Protein AF-A0A418GQG0-F1 (afdb_monomer_lite)

pLDDT: mean 96.87, std 5.42, range [59.44, 98.75]

Organism: Escherichia coli (NCBI:txid562)

Radius of gyration: 11.92 Å; chains: 1; bounding box: 29×23×35 Å

Foldseek 3Di:
DPLVVVLVVLVVCCVQQPCNPPPFFDADDADPVRNDGDHDGNDVVSVVVVVVCVVRHDDDD

Structure (mmCIF, N/CA/C/O backbone):
data_AF-A0A418GQG0-F1
#
_entry.id   AF-A0A418GQG0-F1
#
loop_
_atom_site.group_PDB
_atom_site.id
_atom_site.type_symbol
_atom_site.label_atom_id
_atom_site.label_alt_id
_atom_site.label_comp_id
_atom_site.label_asym_id
_atom_site.label_entity_id
_atom_site.label_seq_id
_atom_site.pdbx_PDB_ins_code
_atom_site.Cartn_x
_atom_site.Cartn_y
_atom_site.Cartn_z
_atom_site.occupancy
_atom_site.B_iso_or_equiv
_atom_site.auth_seq_id
_atom_site.auth_comp_id
_atom_site.auth_asym_id
_atom_site.auth_atom_id
_atom_site.pdbx_PDB_model_num
ATOM 1 N N . GLY A 1 1 ? -5.739 -6.324 21.165 1.00 86.44 1 GLY A N 1
ATOM 2 C CA . GLY A 1 1 ? -6.537 -5.213 21.714 1.00 86.44 1 GLY A CA 1
ATOM 3 C C . GLY A 1 1 ? -6.546 -3.938 20.877 1.00 86.44 1 GLY A C 1
ATOM 4 O O . GLY A 1 1 ? -7.271 -3.044 21.264 1.00 86.44 1 GLY A O 1
ATOM 5 N N . TYR A 1 2 ? -5.818 -3.830 19.754 1.00 97.69 2 TYR A N 1
ATOM 6 C CA . TYR A 1 2 ? -5.694 -2.576 18.978 1.00 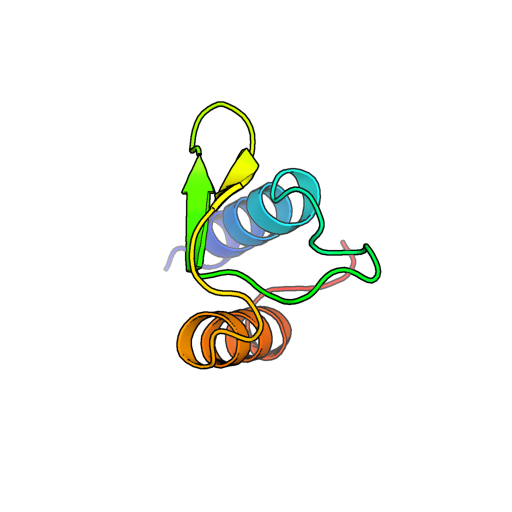97.69 2 TYR A CA 1
ATOM 7 C C . TYR A 1 2 ? -6.040 -2.767 17.493 1.00 97.69 2 TYR A C 1
ATOM 9 O O . TYR A 1 2 ? -5.369 -2.242 16.607 1.00 97.69 2 TYR A O 1
ATOM 17 N N . ARG A 1 3 ? -7.049 -3.600 17.196 1.00 96.81 3 ARG A N 1
ATOM 18 C CA . ARG A 1 3 ? -7.401 -3.925 15.804 1.00 96.81 3 ARG A CA 1
ATOM 19 C C . ARG A 1 3 ? -7.832 -2.675 15.033 1.00 96.81 3 ARG A C 1
ATOM 21 O O . ARG A 1 3 ? -7.461 -2.544 13.875 1.00 96.81 3 ARG A O 1
ATOM 28 N N . ASP A 1 4 ? -8.533 -1.752 15.682 1.00 97.56 4 ASP A N 1
ATOM 29 C CA . ASP A 1 4 ? -9.009 -0.524 15.041 1.00 97.56 4 ASP A CA 1
ATOM 30 C C . ASP A 1 4 ? -7.863 0.383 14.586 1.00 97.56 4 ASP A C 1
ATOM 32 O O . ASP A 1 4 ? -7.893 0.895 13.470 1.00 97.56 4 ASP A O 1
ATOM 36 N N . ASP A 1 5 ? -6.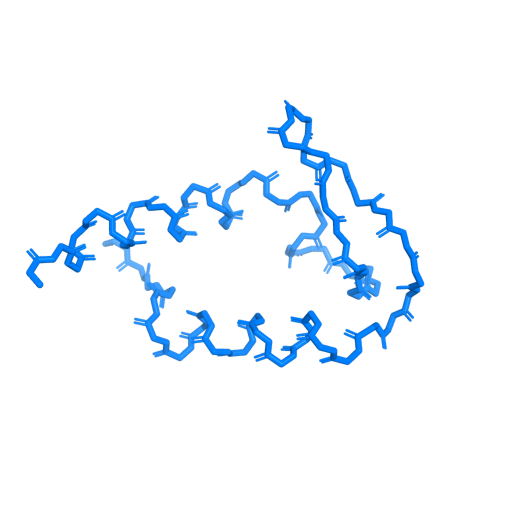814 0.532 15.396 1.00 98.25 5 ASP A N 1
ATOM 37 C CA . ASP A 1 5 ? -5.648 1.323 14.998 1.00 98.25 5 ASP A CA 1
ATOM 38 C C . ASP A 1 5 ? -4.831 0.619 13.910 1.00 98.25 5 ASP A C 1
ATOM 40 O O . ASP A 1 5 ? -4.379 1.269 12.969 1.00 98.25 5 ASP A O 1
ATOM 44 N N . ALA A 1 6 ? -4.720 -0.713 13.959 1.00 98.31 6 ALA A N 1
ATOM 45 C CA . ALA A 1 6 ? -4.090 -1.480 12.885 1.00 98.31 6 ALA A CA 1
ATOM 46 C C . ALA A 1 6 ? -4.815 -1.291 11.540 1.00 98.31 6 ALA A C 1
ATOM 48 O O . ALA A 1 6 ? -4.173 -1.134 10.505 1.00 98.31 6 ALA A O 1
ATOM 49 N N . LEU A 1 7 ? -6.149 -1.242 11.553 1.00 97.94 7 LEU A N 1
ATOM 50 C CA . LEU A 1 7 ? -6.956 -0.989 10.359 1.00 97.94 7 LEU A CA 1
ATOM 51 C C . LEU A 1 7 ? -6.766 0.436 9.821 1.00 97.94 7 LEU A C 1
ATOM 53 O O . LEU A 1 7 ? -6.660 0.605 8.609 1.00 97.94 7 LEU A O 1
ATOM 57 N N . LYS A 1 8 ? -6.652 1.448 10.693 1.00 97.88 8 LYS A N 1
ATOM 58 C CA . LYS A 1 8 ? -6.317 2.825 10.276 1.00 97.88 8 LYS A CA 1
ATOM 59 C C . LYS A 1 8 ? -4.939 2.902 9.618 1.00 97.88 8 LYS A C 1
ATOM 61 O O . LYS A 1 8 ? -4.763 3.620 8.636 1.00 97.88 8 LYS A O 1
ATOM 66 N N . LEU A 1 9 ? -3.958 2.167 10.144 1.00 98.31 9 LEU A N 1
ATOM 67 C CA . LEU A 1 9 ? -2.614 2.123 9.565 1.00 98.31 9 LEU A CA 1
ATOM 68 C C . LEU A 1 9 ? -2.591 1.367 8.234 1.00 98.31 9 LEU A C 1
ATOM 70 O O . LEU A 1 9 ? -1.905 1.800 7.312 1.00 98.31 9 LEU A O 1
ATOM 74 N N . ALA A 1 10 ? -3.368 0.290 8.100 1.00 98.25 10 ALA A N 1
ATOM 75 C CA . ALA A 1 10 ? -3.529 -0.405 6.827 1.00 98.25 10 ALA A CA 1
ATOM 76 C C . ALA A 1 10 ? -4.184 0.497 5.766 1.00 98.25 10 ALA A C 1
ATOM 78 O O . ALA A 1 10 ? -3.712 0.536 4.634 1.00 98.25 10 ALA A O 1
ATOM 79 N N . ASP A 1 11 ? -5.207 1.275 6.131 1.00 97.88 11 ASP A N 1
ATOM 80 C CA . ASP A 1 11 ? -5.820 2.265 5.234 1.00 97.88 11 ASP A CA 1
ATOM 81 C C . ASP A 1 11 ? -4.831 3.382 4.855 1.00 97.88 11 ASP A C 1
ATOM 83 O O . ASP A 1 11 ? -4.656 3.689 3.678 1.00 97.88 11 ASP A O 1
ATOM 87 N N . THR A 1 12 ? -4.080 3.909 5.830 1.00 98.12 12 THR A N 1
ATOM 88 C CA . THR A 1 12 ? -2.995 4.876 5.574 1.00 98.12 12 THR A CA 1
ATOM 89 C C . THR A 1 12 ? -1.976 4.322 4.577 1.00 98.12 12 THR A C 1
ATOM 91 O O . THR A 1 12 ? -1.573 5.014 3.643 1.00 98.12 12 THR A O 1
ATOM 94 N N . PHE A 1 13 ? -1.562 3.064 4.750 1.00 98.38 13 PHE A N 1
ATOM 95 C CA . PHE A 1 13 ? -0.657 2.398 3.820 1.00 98.38 13 PHE A CA 1
ATOM 96 C C . PHE A 1 13 ? -1.282 2.277 2.427 1.00 98.38 13 PHE A C 1
ATOM 98 O O . PHE A 1 13 ? -0.631 2.626 1.445 1.00 98.38 13 PHE A O 1
ATOM 105 N N . PHE A 1 14 ? -2.542 1.844 2.339 1.00 97.62 14 PHE A N 1
ATOM 106 C CA . PHE A 1 14 ? -3.244 1.684 1.066 1.00 97.62 14 PHE A CA 1
ATOM 107 C C . PHE A 1 14 ? -3.330 2.999 0.277 1.00 97.62 14 PHE A C 1
ATOM 109 O O . PHE A 1 14 ? -3.173 3.003 -0.942 1.00 97.62 14 PHE A O 1
ATOM 116 N N . GLN A 1 15 ? -3.525 4.121 0.972 1.00 97.69 15 GLN A N 1
ATOM 117 C CA . GLN A 1 15 ? -3.630 5.447 0.360 1.00 97.69 15 GLN A CA 1
ATOM 118 C C . GLN A 1 15 ? -2.271 6.065 -0.009 1.00 97.69 15 GLN A C 1
ATOM 120 O O . GLN A 1 15 ? -2.196 6.839 -0.963 1.00 97.69 15 GLN A O 1
ATOM 125 N N . HIS A 1 16 ? -1.198 5.765 0.735 1.00 98.19 16 HIS A N 1
ATOM 126 C CA . HIS A 1 16 ? 0.093 6.457 0.592 1.00 98.19 16 HIS A CA 1
ATOM 127 C C . HIS A 1 16 ? 1.206 5.631 -0.074 1.00 98.19 16 HIS A C 1
ATOM 129 O O . HIS A 1 16 ? 2.196 6.210 -0.533 1.00 98.19 16 HIS A O 1
ATOM 135 N N . ALA A 1 17 ? 1.081 4.305 -0.156 1.00 97.81 17 ALA A N 1
ATOM 136 C CA . ALA A 1 17 ? 2.033 3.456 -0.870 1.00 97.81 17 ALA A CA 1
ATOM 137 C C . ALA A 1 17 ? 1.918 3.688 -2.388 1.00 97.81 17 ALA A C 1
ATOM 139 O O . ALA A 1 17 ? 0.981 3.223 -3.042 1.00 97.81 17 ALA A O 1
ATOM 140 N N . LYS A 1 18 ? 2.868 4.427 -2.978 1.00 97.50 18 LYS A N 1
ATOM 141 C CA . LYS A 1 18 ? 2.798 4.777 -4.405 1.00 97.50 18 LYS A CA 1
ATOM 142 C C . LYS A 1 18 ? 2.897 3.531 -5.273 1.00 97.50 18 LYS A C 1
ATOM 144 O O . LYS A 1 18 ? 3.727 2.664 -5.026 1.00 97.50 18 LYS A O 1
ATOM 149 N N . GLY A 1 19 ? 2.069 3.482 -6.314 1.00 97.06 19 GLY A N 1
ATOM 150 C CA . GLY A 1 19 ? 2.033 2.369 -7.262 1.00 97.06 19 GLY A CA 1
ATOM 151 C C . GLY A 1 19 ? 1.213 1.164 -6.798 1.00 97.06 19 GLY A C 1
ATOM 152 O O . GLY A 1 19 ? 1.071 0.228 -7.573 1.00 97.06 19 GLY A O 1
ATOM 153 N N . LEU A 1 20 ? 0.627 1.182 -5.592 1.00 96.94 20 LEU A N 1
ATOM 154 C CA . LEU A 1 20 ? -0.105 0.030 -5.052 1.00 96.94 20 LEU A CA 1
ATOM 155 C C . LEU A 1 20 ? -1.328 -0.380 -5.895 1.00 96.94 20 LEU A C 1
ATOM 157 O O . LEU A 1 20 ? -1.629 -1.564 -5.998 1.00 96.94 20 LEU A O 1
ATOM 161 N N . THR A 1 21 ? -2.023 0.585 -6.498 1.00 96.31 21 THR A N 1
ATOM 162 C CA . THR A 1 21 ? -3.177 0.359 -7.389 1.00 96.31 21 THR A CA 1
ATOM 163 C C . THR A 1 21 ? -2.844 0.566 -8.869 1.00 96.31 21 THR A C 1
ATOM 165 O O . THR A 1 21 ? -3.743 0.560 -9.709 1.00 96.31 21 THR A O 1
ATOM 168 N N . ALA A 1 22 ? -1.564 0.777 -9.186 1.00 97.44 22 ALA A N 1
ATOM 169 C CA . ALA A 1 22 ? -1.079 0.890 -10.555 1.00 97.44 22 ALA A CA 1
ATOM 170 C C . ALA A 1 22 ? -0.739 -0.497 -11.133 1.00 97.44 22 ALA A C 1
ATOM 172 O O . ALA A 1 22 ? -0.852 -1.519 -10.461 1.00 97.44 22 ALA A O 1
ATOM 173 N N . ASP A 1 23 ? -0.304 -0.527 -12.388 1.00 97.69 23 ASP A N 1
ATOM 174 C CA . ASP A 1 23 ? 0.047 -1.728 -13.154 1.00 97.69 23 ASP A CA 1
ATOM 175 C C . ASP A 1 23 ? 1.536 -2.124 -13.054 1.00 97.69 23 ASP A C 1
ATOM 177 O O . ASP A 1 23 ? 1.990 -3.051 -13.727 1.00 97.69 23 ASP A O 1
ATOM 181 N N . GLY A 1 24 ? 2.310 -1.438 -12.206 1.00 97.25 24 GLY A N 1
ATOM 182 C CA . GLY A 1 24 ? 3.733 -1.707 -11.997 1.00 97.25 24 GLY A CA 1
ATOM 183 C C . GLY A 1 24 ? 4.016 -2.974 -11.171 1.00 97.25 24 GLY A C 1
ATOM 184 O O . GLY A 1 24 ? 3.176 -3.421 -10.388 1.00 97.25 24 GLY A O 1
ATOM 185 N N . PRO A 1 25 ? 5.223 -3.561 -11.290 1.00 98.25 25 PRO A N 1
ATOM 186 C CA . PRO A 1 25 ? 5.610 -4.711 -10.481 1.00 98.25 25 PRO A CA 1
ATOM 187 C C . PRO A 1 25 ? 5.776 -4.331 -9.001 1.00 98.25 25 PRO A C 1
ATOM 189 O O . PRO A 1 25 ? 6.256 -3.248 -8.666 1.00 98.25 25 PRO A O 1
ATOM 192 N N . ILE A 1 26 ? 5.452 -5.266 -8.105 1.00 98.56 26 ILE A N 1
ATOM 193 C CA . ILE A 1 26 ? 5.685 -5.117 -6.660 1.00 98.56 26 ILE A CA 1
ATOM 194 C C . ILE A 1 26 ? 7.193 -5.044 -6.380 1.00 98.56 26 ILE A C 1
ATOM 196 O O . ILE A 1 26 ? 7.948 -5.900 -6.848 1.00 98.56 26 ILE A O 1
ATOM 200 N N . GLN A 1 27 ? 7.604 -4.047 -5.592 1.00 98.69 27 GLN A N 1
ATOM 201 C CA . GLN A 1 27 ? 8.992 -3.810 -5.176 1.00 98.69 27 GLN A CA 1
ATOM 202 C C . GLN A 1 27 ? 9.214 -4.102 -3.678 1.00 98.69 27 GLN A C 1
ATOM 204 O O . GLN A 1 27 ? 8.305 -4.543 -2.971 1.00 98.69 27 GLN A O 1
ATOM 209 N N . GLU A 1 28 ? 10.437 -3.894 -3.189 1.00 98.56 28 GLU A N 1
ATOM 210 C CA . GLU A 1 28 ? 10.863 -4.303 -1.843 1.00 98.56 28 GLU A CA 1
ATOM 211 C C . GLU A 1 28 ? 10.381 -3.364 -0.735 1.00 98.56 28 GLU A C 1
ATOM 213 O O . GLU A 1 28 ? 9.921 -3.826 0.307 1.00 98.56 28 GLU A O 1
ATOM 218 N N . ASN A 1 29 ? 10.512 -2.049 -0.920 1.00 98.56 29 ASN A N 1
ATOM 219 C CA . ASN A 1 29 ? 10.263 -1.085 0.152 1.00 98.56 29 ASN A CA 1
ATOM 220 C C . ASN A 1 29 ? 9.780 0.282 -0.357 1.00 98.56 29 ASN A C 1
ATOM 222 O O . ASN A 1 29 ? 9.721 0.542 -1.561 1.00 98.56 29 ASN A O 1
ATOM 226 N N . TYR A 1 30 ? 9.401 1.140 0.596 1.00 98.75 30 TYR A N 1
ATOM 227 C CA . TYR A 1 30 ? 8.873 2.481 0.363 1.00 98.75 30 TYR A CA 1
ATOM 228 C C . TYR A 1 30 ? 9.639 3.508 1.198 1.00 98.75 30 TYR A C 1
ATOM 230 O O .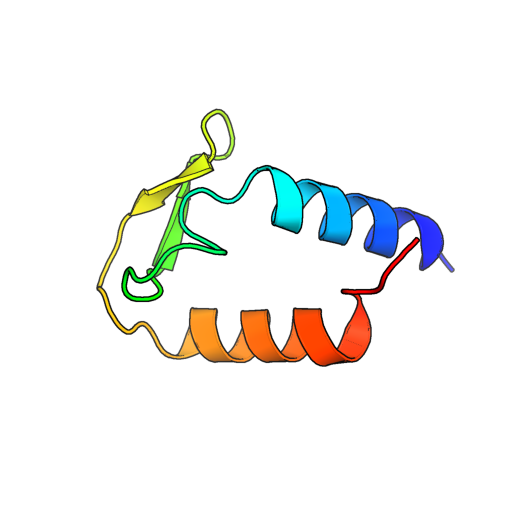 TYR A 1 30 ? 9.925 3.279 2.374 1.00 98.75 30 TYR A O 1
ATOM 238 N N . ASN A 1 31 ? 9.899 4.684 0.628 1.00 98.56 31 ASN A N 1
ATOM 239 C CA . ASN A 1 31 ? 10.351 5.832 1.404 1.00 98.56 31 ASN A CA 1
ATOM 240 C C . ASN A 1 31 ? 9.236 6.262 2.387 1.00 98.56 31 ASN A C 1
ATOM 242 O O . ASN A 1 31 ? 8.132 6.570 1.933 1.00 98.56 31 ASN A O 1
ATOM 246 N N . PRO A 1 32 ? 9.500 6.357 3.703 1.00 98.25 32 PRO A N 1
ATOM 247 C CA . PRO A 1 32 ? 8.459 6.609 4.703 1.00 98.25 32 PRO A CA 1
ATOM 248 C C . PRO A 1 32 ? 7.880 8.032 4.665 1.00 98.25 32 PRO A C 1
ATOM 250 O O . PRO A 1 32 ? 6.799 8.260 5.197 1.00 98.25 32 PRO A O 1
ATOM 253 N N . LEU A 1 33 ? 8.581 8.991 4.051 1.00 98.12 33 LEU A N 1
ATOM 254 C CA . LE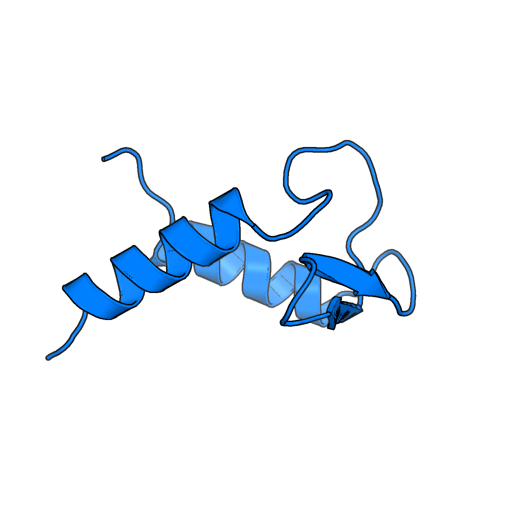U A 1 33 ? 8.139 10.385 3.947 1.00 98.12 33 LEU A CA 1
ATOM 255 C C . LEU A 1 33 ? 7.378 10.662 2.648 1.00 98.12 33 LEU A C 1
ATOM 257 O O . LEU A 1 33 ? 6.562 11.576 2.595 1.00 98.12 33 LEU A O 1
ATOM 261 N N . THR A 1 34 ? 7.675 9.913 1.581 1.00 98.12 34 THR A N 1
ATOM 262 C CA . THR A 1 34 ? 7.175 10.223 0.230 1.00 98.12 34 THR A CA 1
ATOM 263 C C . THR A 1 34 ? 6.403 9.090 -0.436 1.00 98.12 34 THR A C 1
ATOM 265 O O . THR A 1 34 ? 5.840 9.310 -1.512 1.00 98.12 34 THR A O 1
ATOM 268 N N . GLY A 1 35 ? 6.421 7.885 0.138 1.00 98.25 35 GLY A N 1
ATOM 269 C CA . GLY A 1 35 ? 5.798 6.683 -0.416 1.00 98.25 35 GLY A CA 1
ATOM 270 C C . GLY A 1 35 ? 6.461 6.154 -1.690 1.00 98.25 35 GLY A C 1
ATOM 271 O O . GLY A 1 35 ? 5.884 5.296 -2.346 1.00 98.25 35 GLY A O 1
ATOM 272 N N . ALA A 1 36 ? 7.627 6.672 -2.094 1.00 98.50 36 ALA A N 1
ATOM 273 C CA . ALA A 1 36 ? 8.310 6.240 -3.315 1.00 98.50 36 ALA A CA 1
ATOM 274 C C . ALA A 1 36 ? 8.868 4.812 -3.179 1.00 98.50 36 ALA A C 1
ATOM 276 O O . ALA A 1 36 ? 9.534 4.520 -2.188 1.00 98.50 36 ALA A O 1
ATOM 277 N N . GLN A 1 37 ? 8.615 3.958 -4.173 1.00 98.44 37 GLN A N 1
ATOM 278 C CA . GLN A 1 37 ? 9.093 2.571 -4.219 1.00 98.44 37 GLN A CA 1
ATOM 279 C C . GLN A 1 37 ? 10.579 2.474 -4.594 1.00 98.44 37 GLN A C 1
ATOM 281 O O . GLN A 1 37 ? 11.056 3.259 -5.417 1.00 98.44 37 GLN A O 1
ATOM 286 N N . GLN A 1 38 ? 11.283 1.491 -4.027 1.00 98.19 38 GLN A N 1
ATOM 287 C CA . GLN A 1 38 ? 12.632 1.069 -4.427 1.00 98.19 38 GLN A CA 1
ATOM 288 C C . GLN A 1 38 ? 12.833 -0.447 -4.236 1.00 98.19 38 GLN A C 1
ATOM 290 O O . GLN A 1 38 ? 12.084 -1.107 -3.509 1.00 98.19 38 GLN A O 1
ATOM 295 N N . GLY A 1 39 ? 13.892 -0.978 -4.857 1.00 97.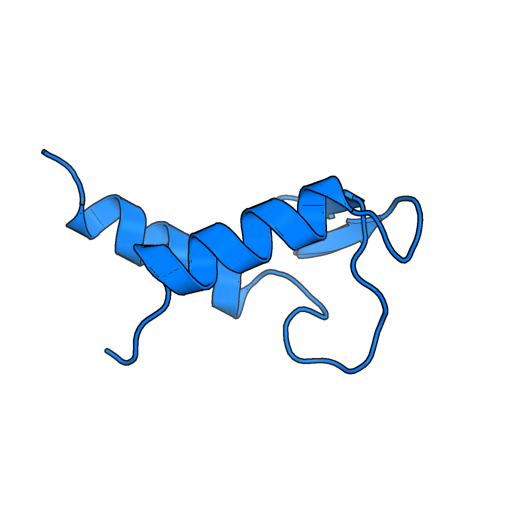94 39 GLY A N 1
ATOM 296 C CA . GLY A 1 39 ? 14.316 -2.377 -4.767 1.00 97.94 39 GLY A CA 1
ATOM 297 C C . GLY A 1 39 ? 14.024 -3.184 -6.032 1.00 97.94 39 GLY A C 1
ATOM 298 O O . GLY A 1 39 ? 13.646 -2.642 -7.070 1.00 97.94 39 GLY A O 1
ATOM 299 N N . ALA A 1 40 ? 14.234 -4.493 -5.953 1.00 98.25 40 ALA A N 1
ATOM 300 C CA . ALA A 1 40 ? 13.989 -5.432 -7.033 1.00 98.25 40 ALA A CA 1
ATOM 301 C C . ALA A 1 40 ? 12.496 -5.483 -7.417 1.00 98.25 40 ALA A C 1
ATOM 303 O O . ALA A 1 40 ? 11.636 -5.528 -6.531 1.00 98.25 40 ALA A O 1
ATOM 304 N N . PRO A 1 41 ? 12.161 -5.519 -8.722 1.00 98.25 41 PRO A N 1
ATOM 305 C CA . PRO A 1 41 ? 10.799 -5.782 -9.167 1.00 98.25 41 PRO A CA 1
ATOM 306 C C . PRO A 1 41 ? 10.419 -7.252 -8.930 1.00 98.25 41 PRO A C 1
ATOM 308 O O . PRO A 1 41 ? 11.279 -8.129 -8.845 1.00 98.25 41 PRO A O 1
ATOM 311 N N . ASN A 1 42 ? 9.113 -7.525 -8.863 1.00 98.19 42 ASN A N 1
ATOM 312 C CA . ASN A 1 42 ? 8.540 -8.863 -8.674 1.00 98.19 42 ASN A CA 1
ATOM 313 C C . ASN A 1 42 ? 8.990 -9.538 -7.364 1.00 98.19 42 ASN A C 1
ATOM 315 O O . ASN A 1 42 ? 9.200 -10.749 -7.310 1.00 98.19 42 ASN A O 1
ATOM 319 N N . PHE A 1 43 ? 9.128 -8.751 -6.296 1.00 98.62 43 PHE A N 1
ATOM 320 C CA . PHE A 1 43 ? 9.683 -9.228 -5.036 1.00 98.62 43 PHE A CA 1
ATOM 321 C C . PHE A 1 43 ? 8.666 -10.017 -4.192 1.00 98.62 43 PHE A C 1
ATOM 323 O O . PHE A 1 43 ? 7.689 -9.475 -3.663 1.00 98.62 43 PHE A O 1
ATOM 330 N N . SER A 1 44 ? 8.916 -11.320 -4.039 1.00 98.25 44 SER A N 1
ATOM 331 C CA . SER A 1 44 ? 7.941 -12.276 -3.499 1.00 98.25 44 SER A CA 1
ATOM 332 C C . SER A 1 44 ? 7.525 -12.024 -2.050 1.00 98.25 44 SER A C 1
ATOM 334 O O . SER A 1 44 ? 6.365 -12.247 -1.712 1.00 98.25 44 SER A O 1
ATOM 336 N N . TRP A 1 45 ? 8.427 -11.564 -1.176 1.00 97.62 45 TRP A N 1
ATOM 337 C CA . TRP A 1 45 ? 8.071 -11.343 0.232 1.00 97.62 45 TRP A CA 1
ATOM 338 C C . TRP A 1 45 ? 7.104 -10.160 0.398 1.00 97.62 45 TRP A C 1
ATOM 340 O O . TRP A 1 45 ? 6.118 -10.280 1.133 1.00 97.62 45 TRP A O 1
ATOM 350 N N . SER A 1 46 ? 7.315 -9.080 -0.361 1.00 98.56 46 SER A N 1
ATOM 351 C CA . SER A 1 46 ? 6.359 -7.972 -0.450 1.00 98.56 46 SER A CA 1
ATOM 352 C C . SER A 1 46 ? 5.011 -8.453 -0.976 1.00 98.56 46 SER A C 1
ATOM 354 O O . SER A 1 46 ? 3.985 -8.156 -0.372 1.00 98.56 46 SER A O 1
ATOM 356 N N . ALA A 1 47 ? 4.992 -9.256 -2.046 1.00 98.62 47 ALA A N 1
ATOM 357 C CA . ALA A 1 47 ? 3.750 -9.820 -2.575 1.00 98.62 47 ALA A CA 1
ATOM 358 C C . ALA A 1 47 ? 3.009 -10.680 -1.535 1.00 98.62 47 ALA A C 1
ATOM 360 O O . ALA A 1 47 ? 1.798 -10.541 -1.367 1.00 98.62 47 ALA A O 1
ATOM 361 N N . ALA A 1 48 ? 3.738 -11.510 -0.783 1.00 98.69 48 ALA A N 1
ATOM 362 C CA . ALA A 1 48 ? 3.166 -12.335 0.274 1.00 98.69 48 ALA A CA 1
ATOM 363 C C . ALA A 1 48 ? 2.510 -11.490 1.381 1.00 98.69 48 ALA A C 1
ATOM 365 O O . ALA A 1 48 ? 1.390 -11.785 1.791 1.00 98.69 48 ALA A O 1
ATOM 366 N N . HIS A 1 49 ? 3.163 -10.419 1.843 1.00 98.62 49 HIS A N 1
ATOM 367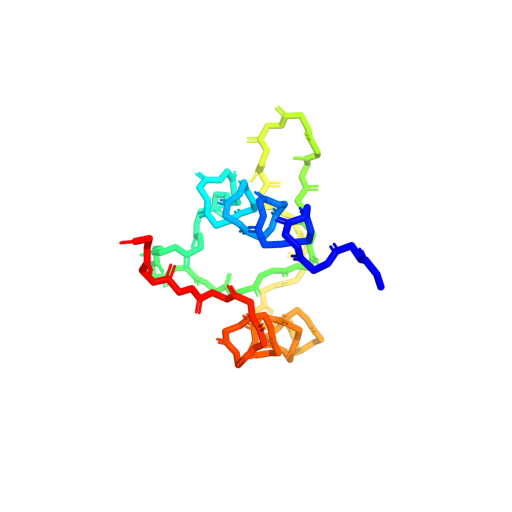 C CA . HIS A 1 49 ? 2.607 -9.579 2.912 1.00 98.62 49 HIS A CA 1
ATOM 368 C C . HIS A 1 49 ? 1.506 -8.638 2.419 1.00 98.62 49 HIS A C 1
ATOM 370 O O . HIS A 1 49 ? 0.568 -8.369 3.163 1.00 98.62 49 HIS A O 1
ATOM 376 N N . LEU A 1 50 ? 1.549 -8.201 1.158 1.00 98.56 50 LEU A N 1
ATOM 377 C CA . LEU A 1 50 ? 0.427 -7.499 0.533 1.00 98.56 50 LEU A CA 1
ATOM 378 C C . LEU A 1 50 ? -0.818 -8.393 0.453 1.00 98.56 50 LEU A C 1
ATOM 380 O O . LEU A 1 50 ? -1.921 -7.932 0.739 1.00 98.56 50 LEU A O 1
ATOM 384 N N . TYR A 1 51 ? -0.646 -9.682 0.144 1.00 98.62 51 TYR A N 1
ATOM 385 C CA . TYR A 1 51 ? -1.740 -10.653 0.181 1.00 98.62 51 TYR A CA 1
ATOM 386 C C . TYR A 1 51 ? -2.302 -10.847 1.601 1.00 98.62 51 TYR A C 1
ATOM 388 O O . TYR A 1 51 ? -3.518 -10.875 1.784 1.00 98.62 51 TYR A O 1
ATOM 396 N N . MET A 1 52 ? -1.443 -10.912 2.624 1.00 98.62 52 MET A N 1
ATOM 397 C CA . MET A 1 52 ? -1.886 -10.973 4.026 1.00 98.62 52 MET A CA 1
ATOM 398 C C . MET A 1 52 ? -2.634 -9.700 4.450 1.00 98.62 52 MET A C 1
ATOM 400 O O . MET A 1 52 ? -3.682 -9.791 5.081 1.00 98.62 52 MET A O 1
ATOM 404 N N . LEU A 1 53 ? -2.158 -8.513 4.053 1.00 98.44 53 LEU A N 1
ATOM 405 C CA . LEU A 1 53 ? -2.855 -7.248 4.308 1.00 98.44 53 LEU A CA 1
ATOM 406 C C . LEU A 1 53 ? -4.251 -7.228 3.679 1.00 98.44 53 LEU A C 1
ATOM 408 O O . LEU A 1 53 ? -5.201 -6.797 4.333 1.00 98.44 53 LEU A O 1
ATOM 412 N N . TYR A 1 54 ? -4.385 -7.738 2.452 1.00 98.06 54 TYR A N 1
ATOM 413 C CA . TYR A 1 54 ? -5.683 -7.916 1.806 1.00 98.06 54 TYR A CA 1
ATOM 414 C C . TYR A 1 54 ? -6.608 -8.840 2.608 1.00 98.06 54 TYR A C 1
ATOM 416 O O . TYR A 1 54 ? -7.758 -8.487 2.847 1.00 98.06 54 TYR A O 1
ATOM 424 N N . ASN A 1 55 ? -6.103 -9.990 3.056 1.00 97.81 55 ASN A N 1
ATOM 425 C CA . ASN A 1 55 ? -6.894 -10.963 3.807 1.00 97.81 55 ASN A CA 1
ATOM 426 C C . ASN A 1 55 ? -7.331 -10.442 5.188 1.00 97.81 55 ASN A C 1
ATOM 428 O O . ASN A 1 55 ? -8.460 -10.676 5.616 1.00 97.81 55 ASN A O 1
ATOM 432 N N . ASP A 1 56 ? -6.441 -9.737 5.888 1.00 97.12 56 ASP A N 1
ATOM 433 C CA . ASP A 1 56 ? -6.598 -9.481 7.322 1.00 97.12 56 ASP A CA 1
ATOM 434 C C . ASP A 1 56 ? -7.062 -8.056 7.660 1.00 97.12 56 ASP A C 1
ATOM 436 O O . ASP A 1 56 ? -7.646 -7.843 8.738 1.00 97.12 56 ASP A O 1
ATOM 440 N N . PHE A 1 57 ? -6.799 -7.074 6.785 1.00 97.44 57 PHE A N 1
ATOM 441 C CA . PHE A 1 57 ? -6.919 -5.651 7.123 1.00 97.44 57 PHE A CA 1
ATOM 442 C C . PHE A 1 57 ? -7.596 -4.768 6.066 1.00 97.44 57 PHE A C 1
ATOM 444 O O . PHE A 1 57 ? -8.339 -3.864 6.454 1.00 97.44 57 PHE A O 1
ATOM 451 N N . PHE A 1 58 ? -7.387 -4.983 4.764 1.00 96.31 58 PHE A N 1
ATOM 452 C CA . PHE A 1 58 ? -8.019 -4.138 3.746 1.00 96.31 58 PHE A CA 1
ATOM 453 C C . PHE A 1 58 ? -9.519 -4.416 3.649 1.00 96.31 58 PHE A C 1
ATOM 455 O O . PHE A 1 58 ? -9.964 -5.544 3.462 1.00 96.31 58 PHE A O 1
ATOM 462 N N . ARG A 1 59 ? -10.318 -3.357 3.776 1.00 92.25 59 ARG A N 1
ATOM 463 C CA . ARG A 1 59 ? -11.778 -3.419 3.716 1.00 92.25 59 ARG A CA 1
ATOM 464 C C . ARG A 1 59 ? -12.345 -2.069 3.306 1.00 92.25 59 ARG A C 1
ATOM 466 O O . ARG A 1 59 ? -11.739 -1.036 3.579 1.00 92.25 59 ARG A O 1
ATOM 473 N N . LYS A 1 60 ? -13.525 -2.081 2.689 1.00 83.94 60 LYS A N 1
ATOM 474 C CA . LYS A 1 60 ? -14.304 -0.858 2.478 1.00 83.94 60 LYS A CA 1
ATOM 475 C C . LYS A 1 60 ? -14.747 -0.324 3.848 1.00 83.94 60 LYS A C 1
ATOM 477 O O . LYS A 1 60 ? -15.191 -1.127 4.671 1.00 83.94 60 LYS A O 1
ATOM 482 N N . GLN A 1 61 ? -14.567 0.977 4.091 1.00 59.44 61 GLN A N 1
ATOM 483 C CA . GLN A 1 61 ? -15.132 1.641 5.273 1.00 59.44 61 GLN A CA 1
ATOM 484 C C . GLN A 1 61 ? -16.661 1.640 5.215 1.00 59.44 61 GLN A C 1
ATOM 486 O O . GLN A 1 61 ? -17.209 1.796 4.096 1.00 59.44 61 GLN A O 1
#

Sequence (61 aa):
GYRDDALKLADTFFQHAKGLTADGPIQENYNPLTGAQQGAPNFSWSAAHLYMLYNDFFRKQ

InterPro domains:
  IPR008928 Six-hairpin glycosidase superfamily [SSF48208] (1-57)
  IPR012341 Six-hairpin glycosidase-like superfamily [G3DSA:1.50.10.10] (1-61)

Secondary structure (DSSP, 8-state):
--HHHHHHHHHHHHHHSTTTTSSSPP-SEE-TTT--EES-TT-HHHHHHHHHHHHHT----